Protein AF-A0A535CAJ5-F1 (afdb_monomer_lite)

Structure (mmCIF, N/CA/C/O backbone):
data_AF-A0A535CAJ5-F1
#
_entry.id   AF-A0A535CAJ5-F1
#
loop_
_atom_site.group_PDB
_atom_site.id
_atom_site.type_symbol
_atom_site.label_atom_id
_atom_site.label_alt_id
_atom_site.label_comp_id
_atom_site.label_asym_id
_atom_site.label_entity_id
_atom_site.label_seq_id
_atom_site.pdbx_PDB_ins_code
_atom_site.Cartn_x
_atom_site.Cartn_y
_atom_site.Cartn_z
_atom_site.occupancy
_atom_site.B_iso_or_equiv
_atom_site.auth_seq_id
_atom_site.auth_comp_id
_atom_site.auth_asym_id
_atom_site.auth_atom_id
_atom_site.pdbx_PDB_model_num
ATOM 1 N N . MET A 1 1 ? 2.440 -13.628 19.840 1.00 56.25 1 MET A N 1
ATOM 2 C CA . MET A 1 1 ? 3.090 -13.813 18.525 1.00 56.25 1 MET A CA 1
ATOM 3 C C . MET A 1 1 ? 2.072 -13.449 17.456 1.00 56.25 1 MET A C 1
ATOM 5 O O . MET A 1 1 ? 0.962 -13.957 17.544 1.00 56.25 1 MET A O 1
ATOM 9 N N . GLN A 1 2 ? 2.395 -12.534 16.536 1.00 68.94 2 GLN A N 1
ATOM 10 C CA . GLN A 1 2 ? 1.528 -12.184 15.400 1.00 68.94 2 GLN A CA 1
ATOM 11 C C . GLN A 1 2 ? 1.964 -13.008 14.184 1.00 68.94 2 GLN A C 1
ATOM 13 O O . GLN A 1 2 ? 3.160 -13.103 13.917 1.00 68.94 2 GLN A O 1
ATOM 18 N N . ILE A 1 3 ? 1.010 -13.628 13.491 1.00 74.31 3 ILE A N 1
ATOM 19 C CA . ILE A 1 3 ? 1.244 -14.420 12.279 1.00 74.31 3 ILE A CA 1
ATOM 20 C C . ILE A 1 3 ? 0.521 -13.704 11.140 1.00 74.31 3 ILE A C 1
ATOM 22 O O . ILE A 1 3 ? -0.662 -13.395 11.269 1.00 74.31 3 ILE A O 1
ATOM 26 N N . GLY A 1 4 ? 1.239 -13.421 10.056 1.00 71.06 4 GLY A N 1
ATOM 27 C CA . GLY A 1 4 ? 0.703 -12.812 8.842 1.00 71.06 4 GLY A CA 1
ATOM 28 C C . GLY A 1 4 ? 1.051 -13.655 7.621 1.00 71.06 4 GLY A C 1
ATOM 29 O O . GLY A 1 4 ? 1.949 -14.496 7.675 1.00 71.06 4 GLY A O 1
ATOM 30 N N . VAL A 1 5 ? 0.336 -13.426 6.524 1.00 74.88 5 VAL A N 1
ATOM 31 C CA . VAL A 1 5 ? 0.568 -14.090 5.238 1.00 74.88 5 VAL A CA 1
ATOM 32 C C . VAL A 1 5 ? 0.901 -13.043 4.186 1.00 74.88 5 VAL A C 1
ATOM 34 O O . VAL A 1 5 ? 0.259 -11.995 4.118 1.00 74.88 5 VAL A O 1
ATOM 37 N N . THR A 1 6 ? 1.910 -13.314 3.361 1.00 75.62 6 THR A N 1
ATOM 38 C CA . THR A 1 6 ? 2.216 -12.456 2.213 1.00 75.62 6 THR A CA 1
ATOM 39 C C . THR A 1 6 ? 1.098 -12.580 1.191 1.00 75.62 6 THR A C 1
ATOM 41 O O . THR A 1 6 ? 0.627 -13.685 0.908 1.00 75.62 6 THR A O 1
ATOM 44 N N . PHE A 1 7 ? 0.679 -11.446 0.635 1.00 73.25 7 PHE A N 1
ATOM 45 C CA . PHE A 1 7 ? -0.268 -11.409 -0.464 1.00 73.25 7 PHE A CA 1
ATOM 46 C C . PHE A 1 7 ? 0.457 -11.695 -1.793 1.00 73.25 7 PHE A C 1
ATOM 48 O O . PHE A 1 7 ? 1.288 -10.888 -2.212 1.00 73.25 7 PHE A O 1
ATOM 55 N N . PRO A 1 8 ? 0.186 -12.828 -2.460 1.00 68.69 8 PRO A N 1
ATOM 56 C CA . PRO A 1 8 ? 0.929 -13.300 -3.605 1.00 68.69 8 PRO A CA 1
ATOM 57 C C . PRO A 1 8 ? 0.275 -12.705 -4.852 1.00 68.69 8 PRO A C 1
ATOM 59 O O . PRO A 1 8 ? -0.402 -13.371 -5.643 1.00 68.69 8 PRO A O 1
ATOM 62 N N . GLN A 1 9 ? 0.451 -11.396 -4.990 1.00 63.38 9 GLN A N 1
ATOM 63 C CA . GLN A 1 9 ? -0.111 -10.635 -6.090 1.00 63.38 9 GLN A CA 1
ATOM 64 C C . GLN A 1 9 ? 0.473 -11.050 -7.442 1.00 63.38 9 GLN A C 1
ATOM 66 O O . GLN A 1 9 ? -0.202 -10.932 -8.463 1.00 63.38 9 GLN A O 1
ATOM 71 N N . ASN A 1 10 ? 1.698 -11.582 -7.461 1.00 62.09 10 ASN A N 1
ATOM 72 C CA . ASN A 1 10 ? 2.317 -12.039 -8.699 1.00 62.09 10 ASN A CA 1
ATOM 73 C C . ASN A 1 10 ? 1.737 -13.369 -9.203 1.00 62.09 10 ASN A C 1
ATOM 75 O O . ASN A 1 10 ? 1.970 -13.758 -10.345 1.00 62.09 10 ASN A O 1
ATOM 79 N N . GLU A 1 11 ? 1.000 -14.070 -8.348 1.00 65.12 11 GLU A N 1
ATOM 80 C CA . GLU A 1 11 ? 0.611 -15.461 -8.530 1.00 65.12 11 GLU A CA 1
ATOM 81 C C . GLU A 1 11 ? -0.880 -15.607 -8.805 1.00 65.12 11 GLU A C 1
ATOM 83 O O . GLU A 1 11 ? -1.293 -16.527 -9.506 1.00 65.12 11 GLU A O 1
ATOM 88 N N . ILE A 1 12 ? -1.688 -14.706 -8.248 1.00 68.12 12 ILE A N 1
ATOM 89 C CA . ILE A 1 12 ? -3.147 -14.722 -8.414 1.00 68.12 12 ILE A CA 1
ATOM 90 C C . ILE A 1 12 ? -3.653 -13.695 -9.416 1.00 68.12 12 ILE A C 1
ATOM 92 O O . ILE A 1 12 ? -4.843 -13.660 -9.725 1.00 68.12 12 ILE A O 1
ATOM 96 N N . GLY A 1 13 ? -2.739 -12.877 -9.937 1.00 70.19 13 GLY A N 1
ATOM 97 C CA . GLY A 1 13 ? -3.050 -11.807 -10.862 1.00 70.19 13 GLY A CA 1
ATOM 98 C C . GLY A 1 13 ? -3.859 -10.687 -10.212 1.00 70.19 13 GLY A C 1
ATOM 99 O O . GLY A 1 13 ? -3.833 -10.466 -9.001 1.00 70.19 13 GLY A O 1
ATOM 100 N N . ALA A 1 14 ? -4.564 -9.951 -11.064 1.00 77.88 14 ALA A N 1
ATOM 101 C CA . ALA A 1 14 ? -5.211 -8.695 -10.716 1.00 77.88 14 ALA A CA 1
ATOM 102 C C . ALA A 1 14 ? -6.746 -8.806 -10.576 1.00 77.88 14 ALA A C 1
ATOM 104 O O . ALA A 1 14 ? -7.418 -7.784 -10.469 1.00 77.88 14 ALA A O 1
ATOM 105 N N . ASP A 1 15 ? -7.327 -10.009 -10.574 1.00 81.50 15 ASP A N 1
ATOM 106 C CA . ASP A 1 15 ? -8.784 -10.170 -10.458 1.00 81.50 15 ASP A CA 1
ATOM 107 C C . ASP A 1 15 ? -9.262 -9.880 -9.017 1.00 81.50 15 ASP A C 1
ATOM 109 O O . ASP A 1 15 ? -8.886 -10.613 -8.098 1.00 81.50 15 ASP A O 1
ATOM 113 N N . PRO A 1 16 ? -10.113 -8.861 -8.787 1.00 76.31 16 PRO A N 1
ATOM 114 C CA . PRO A 1 16 ? -10.597 -8.508 -7.451 1.00 76.31 16 PRO A CA 1
ATOM 115 C C . PRO A 1 16 ? -11.278 -9.656 -6.688 1.00 76.31 16 PRO A C 1
ATOM 117 O O . PRO A 1 16 ? -11.198 -9.702 -5.460 1.00 76.31 16 PRO A O 1
ATOM 120 N N . ILE A 1 17 ? -11.921 -10.597 -7.391 1.00 81.56 17 ILE A N 1
ATOM 121 C CA . ILE A 1 17 ? -12.596 -11.753 -6.786 1.00 81.56 17 ILE A CA 1
ATOM 122 C C . ILE A 1 17 ? -11.561 -12.731 -6.228 1.00 81.56 17 ILE A C 1
ATOM 124 O O . ILE A 1 17 ? -11.658 -13.143 -5.075 1.00 81.56 17 ILE A O 1
ATOM 128 N N . VAL A 1 18 ? -10.524 -13.041 -7.007 1.00 79.50 18 VAL A N 1
ATOM 129 C CA . VAL A 1 18 ? -9.455 -13.961 -6.589 1.00 79.50 18 VAL A CA 1
ATOM 130 C C . VAL A 1 18 ? -8.645 -13.366 -5.433 1.00 79.50 18 VAL A C 1
ATOM 132 O O . VAL A 1 18 ? -8.243 -14.077 -4.512 1.00 79.50 18 VAL A O 1
ATOM 135 N N . ILE A 1 19 ? -8.441 -12.048 -5.450 1.00 79.00 19 ILE A N 1
ATOM 136 C CA . ILE A 1 19 ? -7.786 -11.297 -4.373 1.00 79.00 19 ILE A CA 1
ATOM 137 C C . ILE A 1 19 ? -8.586 -11.413 -3.067 1.00 79.00 19 ILE A C 1
ATOM 139 O O . ILE A 1 19 ? -8.011 -11.738 -2.025 1.00 79.00 19 ILE A O 1
ATOM 143 N N . ARG A 1 20 ? -9.904 -11.184 -3.122 1.00 78.50 20 ARG A N 1
ATOM 144 C CA . ARG A 1 20 ? -10.803 -11.345 -1.973 1.00 78.50 20 ARG A CA 1
ATOM 145 C C . ARG A 1 20 ? -10.742 -12.768 -1.420 1.00 78.50 20 ARG A C 1
ATOM 147 O O . ARG A 1 20 ? -10.579 -12.934 -0.216 1.00 78.50 20 ARG A O 1
ATOM 154 N N . ASP A 1 21 ? -10.853 -13.768 -2.287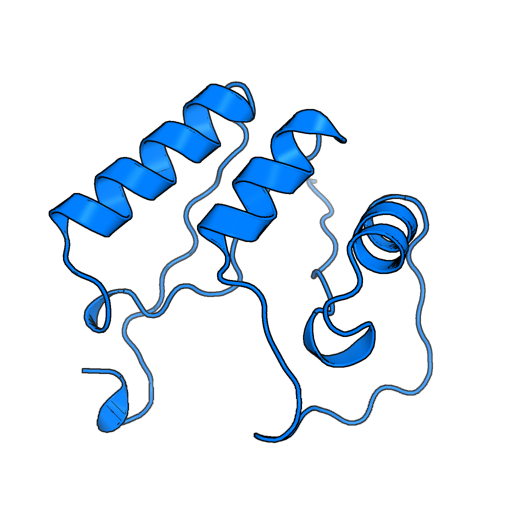 1.00 79.19 21 ASP A N 1
ATOM 155 C CA . ASP A 1 21 ? -10.899 -15.172 -1.874 1.00 79.19 21 ASP A CA 1
ATOM 156 C C . ASP A 1 21 ? -9.561 -15.611 -1.251 1.00 79.19 21 ASP A C 1
ATOM 158 O O . ASP A 1 21 ? -9.543 -16.271 -0.213 1.00 79.19 21 ASP A O 1
ATOM 162 N N . TYR A 1 22 ? -8.420 -15.164 -1.796 1.00 75.62 22 TYR A N 1
ATOM 163 C CA . TYR A 1 22 ? -7.110 -15.432 -1.192 1.00 75.62 22 TYR A CA 1
ATOM 164 C C . TYR A 1 22 ? -6.980 -14.842 0.213 1.00 75.62 22 TYR A C 1
ATOM 166 O O . TYR A 1 22 ? -6.463 -15.508 1.110 1.00 75.62 22 TYR A O 1
ATOM 174 N N . ALA A 1 23 ? -7.474 -13.618 0.431 1.00 68.94 23 ALA A N 1
ATOM 175 C CA . ALA A 1 23 ? -7.464 -12.996 1.754 1.00 68.94 23 ALA A CA 1
ATOM 176 C C . ALA A 1 23 ? -8.234 -13.820 2.809 1.00 68.94 23 ALA A C 1
ATOM 178 O O . ALA A 1 23 ? -8.125 -13.531 4.000 1.00 68.94 23 ALA A O 1
ATOM 179 N N . GLN A 1 24 ? -8.990 -14.840 2.387 1.00 71.31 24 GLN A N 1
ATOM 180 C CA . GLN A 1 24 ? -9.839 -15.656 3.240 1.00 71.31 24 GLN A CA 1
ATOM 181 C C . GLN A 1 24 ? -9.317 -17.097 3.489 1.00 71.31 24 GLN A C 1
ATOM 183 O O . GLN A 1 24 ? -9.787 -17.694 4.456 1.00 71.31 24 GLN A O 1
ATOM 188 N N . THR A 1 25 ? -8.375 -17.689 2.715 1.00 66.25 25 THR A N 1
ATOM 189 C CA . THR A 1 25 ? -8.153 -19.174 2.748 1.00 66.25 25 THR A CA 1
ATOM 190 C C . THR A 1 25 ? -6.726 -19.751 2.478 1.00 66.25 25 THR A C 1
ATOM 192 O O . THR A 1 25 ? -6.596 -20.759 1.791 1.00 66.25 25 THR A O 1
ATOM 195 N N . VAL A 1 26 ? -5.616 -19.186 2.962 1.00 55.22 26 VAL A N 1
ATOM 196 C CA . VAL A 1 26 ? -4.259 -19.453 2.390 1.00 55.22 26 VAL A CA 1
ATOM 197 C C . VAL A 1 26 ? -3.571 -20.820 2.687 1.00 55.22 26 VAL A C 1
ATOM 199 O O . VAL A 1 26 ? -3.251 -21.101 3.839 1.00 55.22 26 VAL A O 1
ATOM 202 N N . ASP A 1 27 ? -3.186 -21.555 1.618 1.00 49.00 27 ASP A N 1
ATOM 203 C CA . ASP A 1 27 ? -1.973 -22.415 1.458 1.00 49.00 27 ASP A CA 1
ATOM 204 C C . ASP A 1 27 ? -1.567 -22.522 -0.046 1.00 49.00 27 ASP A C 1
ATOM 206 O O . ASP A 1 27 ? -2.449 -22.422 -0.906 1.00 49.00 27 ASP A O 1
ATOM 210 N N . ARG A 1 28 ? -0.270 -22.702 -0.399 1.00 58.31 28 ARG A N 1
ATOM 211 C CA . ARG A 1 28 ? 0.208 -22.873 -1.803 1.00 58.31 28 ARG A CA 1
ATOM 212 C C . ARG A 1 28 ? 1.530 -23.652 -2.012 1.00 58.31 28 ARG A C 1
ATOM 214 O O . ARG A 1 28 ? 2.614 -23.085 -1.868 1.00 58.31 28 ARG A O 1
ATOM 221 N N . PRO A 1 29 ? 1.465 -24.880 -2.559 1.00 53.41 29 PRO A N 1
ATOM 222 C CA . PRO A 1 29 ? 2.624 -25.610 -3.086 1.00 53.41 29 PRO A CA 1
ATOM 223 C C . PRO A 1 29 ? 2.976 -25.219 -4.542 1.00 53.41 29 PRO A C 1
ATOM 225 O O . PRO A 1 29 ? 2.087 -25.134 -5.387 1.00 53.41 29 PRO A O 1
ATOM 228 N N . GLY A 1 30 ? 4.270 -25.066 -4.871 1.00 60.91 30 GLY A N 1
ATOM 229 C CA . GLY A 1 30 ? 4.772 -25.075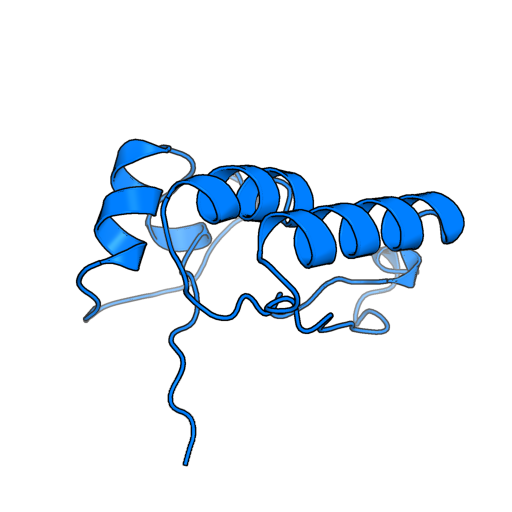 -6.266 1.00 60.91 30 GLY A CA 1
ATOM 230 C C . GLY A 1 30 ? 5.136 -23.732 -6.927 1.00 60.91 30 GLY A C 1
ATOM 231 O O . GLY A 1 30 ? 5.249 -23.674 -8.150 1.00 60.91 30 GLY A O 1
ATOM 232 N N . TRP A 1 31 ? 5.326 -22.655 -6.163 1.00 59.56 31 TRP A N 1
ATOM 233 C CA . TRP A 1 31 ? 5.641 -21.326 -6.708 1.00 59.56 31 TRP A CA 1
ATOM 234 C C . TRP A 1 31 ? 7.073 -21.183 -7.273 1.00 59.56 31 TRP A C 1
ATOM 236 O O . TRP A 1 31 ? 8.021 -21.711 -6.697 1.00 59.56 31 TRP A O 1
ATOM 246 N N . GLN A 1 32 ? 7.224 -20.444 -8.386 1.00 61.25 32 GLN A N 1
ATOM 247 C CA . GLN A 1 32 ? 8.470 -20.322 -9.176 1.00 61.25 32 GLN A CA 1
ATOM 248 C C . GLN A 1 32 ? 8.909 -18.864 -9.480 1.00 61.25 32 GLN A C 1
ATOM 250 O O . GLN A 1 32 ? 9.903 -18.673 -10.176 1.00 61.25 32 GLN A O 1
ATOM 255 N N . GLY A 1 33 ? 8.210 -17.826 -8.994 1.00 62.81 33 GLY A N 1
ATOM 256 C CA . GLY A 1 33 ? 8.557 -16.410 -9.247 1.00 62.81 33 GLY A CA 1
ATOM 257 C C . GLY A 1 33 ? 7.611 -15.654 -10.198 1.00 62.81 33 GLY A C 1
ATOM 258 O O . GLY A 1 33 ? 6.562 -16.168 -10.587 1.00 62.81 33 GLY A O 1
ATOM 259 N N . TYR A 1 34 ? 7.985 -14.421 -10.577 1.00 67.88 34 TYR A N 1
ATOM 260 C CA . TYR A 1 34 ? 7.219 -13.523 -11.463 1.00 67.88 34 TYR A CA 1
ATOM 261 C C . TYR A 1 34 ? 8.074 -12.862 -12.555 1.00 67.88 34 TYR A C 1
ATOM 263 O O . TYR A 1 34 ? 9.300 -12.867 -12.489 1.00 67.88 34 TYR A O 1
ATOM 271 N N . THR A 1 35 ? 7.428 -12.286 -13.576 1.00 70.88 35 THR A N 1
ATOM 272 C CA . THR A 1 35 ? 8.079 -11.580 -14.697 1.00 70.88 35 THR A CA 1
ATOM 273 C C . THR A 1 35 ? 7.436 -10.207 -14.943 1.00 70.88 35 THR A C 1
ATOM 275 O O . THR A 1 35 ? 6.418 -9.863 -14.348 1.00 70.88 35 THR A O 1
ATOM 278 N N . PHE A 1 36 ? 7.995 -9.417 -15.863 1.00 70.94 36 PHE A N 1
ATOM 279 C CA . PHE A 1 36 ? 7.460 -8.099 -16.242 1.00 70.94 36 PHE A CA 1
ATOM 280 C C . PHE A 1 36 ? 6.092 -8.145 -16.949 1.00 70.94 36 PHE A C 1
ATOM 282 O O . PHE A 1 36 ? 5.485 -7.104 -17.185 1.00 70.94 36 PHE A O 1
ATOM 289 N N . ARG A 1 37 ? 5.626 -9.334 -17.354 1.00 74.38 37 ARG A N 1
ATOM 290 C CA . ARG A 1 37 ? 4.330 -9.508 -18.028 1.00 74.38 37 ARG A CA 1
ATOM 291 C C . ARG A 1 37 ? 3.164 -9.604 -17.044 1.00 74.38 37 ARG A C 1
ATOM 293 O O . ARG A 1 37 ? 2.018 -9.465 -17.463 1.00 74.38 37 ARG A O 1
ATOM 300 N N . GLN A 1 38 ? 3.441 -9.863 -15.769 1.00 71.38 38 GLN A N 1
ATOM 301 C CA . GLN A 1 38 ? 2.431 -9.906 -14.722 1.00 71.38 38 GLN A CA 1
ATOM 302 C C . GLN A 1 38 ? 1.994 -8.482 -14.366 1.00 71.38 38 GLN A C 1
ATOM 304 O O . GLN A 1 38 ? 2.819 -7.584 -14.209 1.00 71.38 38 GLN A O 1
ATOM 309 N N . MET A 1 39 ? 0.682 -8.284 -14.246 1.00 73.81 39 MET A N 1
ATOM 310 C CA . MET A 1 39 ? 0.098 -7.017 -13.815 1.00 73.81 39 MET A CA 1
ATOM 311 C C . MET A 1 39 ? -0.043 -6.987 -12.296 1.00 73.81 39 MET A C 1
ATOM 313 O O . MET A 1 39 ? -0.493 -7.957 -11.689 1.00 73.81 39 MET A O 1
ATOM 317 N N . PHE A 1 40 ? 0.282 -5.836 -11.715 1.00 77.62 40 PHE A N 1
ATOM 318 C CA . PHE A 1 40 ? 0.187 -5.566 -10.287 1.00 77.62 40 PHE A CA 1
ATOM 319 C C . PHE A 1 40 ? -0.769 -4.409 -10.046 1.00 77.62 40 PHE A C 1
ATOM 321 O O . PHE A 1 40 ? -0.743 -3.416 -10.773 1.00 77.62 40 PHE A O 1
ATOM 328 N N . HIS A 1 41 ? -1.589 -4.522 -9.006 1.00 87.31 41 HIS A N 1
ATOM 329 C CA . HIS A 1 41 ? -2.315 -3.361 -8.501 1.00 87.31 41 HIS A CA 1
ATOM 330 C C . HIS A 1 41 ? -1.376 -2.497 -7.693 1.00 87.31 41 HIS A C 1
ATOM 332 O O . HIS A 1 41 ? -0.522 -2.992 -6.957 1.00 87.31 41 HIS A O 1
ATOM 338 N N . GLU A 1 42 ? -1.600 -1.197 -7.791 1.00 91.00 42 GLU A N 1
ATOM 339 C CA . GLU A 1 42 ? -0.965 -0.230 -6.918 1.00 91.00 42 GLU A CA 1
ATOM 340 C C . GLU A 1 42 ? -1.338 -0.553 -5.448 1.00 91.00 42 GLU A C 1
ATOM 342 O O . GLU A 1 42 ? -2.528 -0.694 -5.148 1.00 91.00 42 GLU A O 1
ATOM 347 N N . PRO A 1 43 ? -0.358 -0.713 -4.535 1.00 91.19 43 PRO A N 1
ATOM 348 C CA . PRO A 1 43 ? -0.614 -1.209 -3.182 1.00 91.19 43 PRO A CA 1
ATOM 349 C C . PRO A 1 43 ? -1.618 -0.401 -2.355 1.00 91.19 43 PRO A C 1
ATOM 351 O O . PRO A 1 43 ? -2.429 -0.999 -1.655 1.00 91.19 43 PRO A O 1
ATOM 354 N N . PHE A 1 44 ? -1.605 0.934 -2.422 1.00 95.25 44 PHE A N 1
ATOM 355 C CA . PHE A 1 44 ? -2.540 1.751 -1.644 1.00 95.25 44 PHE A CA 1
ATOM 356 C C . PHE A 1 44 ? -3.955 1.697 -2.217 1.00 95.25 44 PHE A C 1
ATOM 358 O O . PHE A 1 44 ? -4.915 1.659 -1.451 1.00 95.25 44 PHE A O 1
ATOM 365 N N . VAL A 1 45 ? -4.100 1.627 -3.542 1.00 95.38 45 VAL A N 1
ATOM 366 C CA . VAL A 1 45 ? -5.401 1.385 -4.185 1.00 95.38 45 VAL A CA 1
ATOM 367 C C . VAL A 1 45 ? -5.947 0.015 -3.784 1.00 95.38 45 VAL A C 1
ATOM 369 O O . VAL A 1 45 ? -7.106 -0.094 -3.383 1.00 95.38 45 VAL A O 1
ATOM 372 N N . LEU A 1 46 ? -5.109 -1.025 -3.839 1.00 92.94 46 LEU A N 1
ATOM 373 C CA . LEU A 1 46 ? -5.499 -2.371 -3.431 1.00 92.94 46 LEU A CA 1
ATOM 374 C C . LEU A 1 46 ? -5.901 -2.419 -1.953 1.00 92.94 46 LEU A C 1
ATOM 376 O O . LEU A 1 46 ? -6.933 -2.993 -1.616 1.00 92.94 46 LEU A O 1
ATOM 380 N N . PHE A 1 47 ? -5.113 -1.813 -1.067 1.00 95.38 47 PHE A N 1
ATOM 381 C CA . PHE A 1 47 ? -5.424 -1.791 0.360 1.00 95.38 47 PHE A CA 1
ATOM 382 C C . PHE A 1 47 ? -6.686 -0.985 0.657 1.00 95.38 47 PHE A C 1
ATOM 384 O O . PHE A 1 47 ? -7.488 -1.425 1.471 1.00 95.38 47 PHE A O 1
ATOM 391 N N . GLY A 1 48 ? -6.929 0.123 -0.048 1.00 95.62 48 GLY A N 1
ATOM 392 C CA . GLY A 1 48 ? -8.192 0.856 0.047 1.00 95.62 48 GLY A CA 1
ATOM 393 C C . GLY A 1 48 ? -9.402 -0.008 -0.325 1.00 95.62 48 GLY A C 1
ATOM 394 O O . GLY A 1 48 ? -10.405 -0.005 0.384 1.00 95.62 48 GLY A O 1
ATOM 395 N N . TYR A 1 49 ? -9.293 -0.809 -1.390 1.00 94.50 49 TYR A N 1
ATOM 396 C CA . TYR A 1 49 ? -10.326 -1.781 -1.762 1.00 94.50 49 TYR A CA 1
ATOM 397 C C . TYR A 1 49 ? -10.515 -2.865 -0.691 1.00 94.50 49 TYR A C 1
ATOM 399 O O . TYR A 1 49 ? -11.639 -3.143 -0.274 1.00 94.50 49 TYR A O 1
ATOM 407 N N . LEU A 1 50 ? -9.419 -3.459 -0.211 1.00 93.56 50 LEU A N 1
ATOM 408 C CA . LEU A 1 50 ? -9.462 -4.510 0.805 1.00 93.56 50 LEU A CA 1
ATOM 409 C C . LEU A 1 50 ? -9.962 -4.001 2.161 1.00 93.56 50 LEU A C 1
ATOM 411 O O . LEU A 1 50 ? -10.580 -4.774 2.890 1.00 93.56 50 LEU A O 1
ATOM 415 N N . ALA A 1 51 ? -9.750 -2.727 2.498 1.00 95.62 51 ALA A N 1
ATOM 416 C CA . ALA A 1 51 ? -10.189 -2.139 3.764 1.00 95.62 51 ALA A CA 1
ATOM 417 C C . ALA A 1 51 ? -11.710 -2.247 3.955 1.00 95.62 51 ALA A C 1
ATOM 419 O O . ALA A 1 51 ? -12.187 -2.394 5.075 1.00 95.62 51 ALA A O 1
ATOM 420 N N . ALA A 1 52 ? -12.469 -2.247 2.855 1.00 94.31 52 ALA A N 1
ATOM 421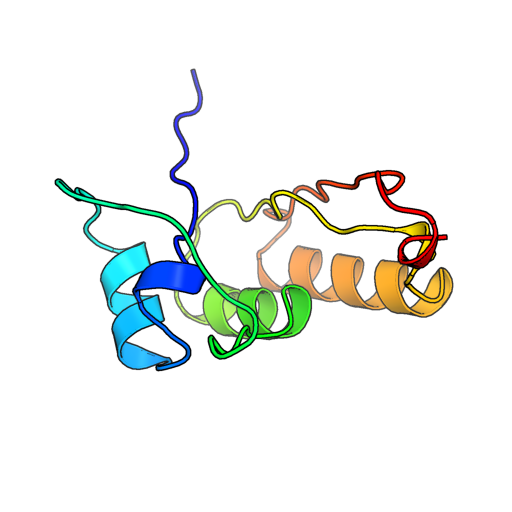 C CA . ALA A 1 52 ? -13.916 -2.437 2.876 1.00 94.31 52 ALA A CA 1
ATOM 422 C C . ALA A 1 52 ? -14.352 -3.908 3.029 1.00 94.31 52 ALA A C 1
ATOM 424 O O . ALA A 1 52 ? -15.519 -4.174 3.310 1.00 94.31 52 ALA A O 1
ATOM 425 N N . LEU A 1 53 ? -13.450 -4.868 2.806 1.00 93.31 53 LEU A N 1
ATOM 426 C CA . LEU A 1 53 ? -13.769 -6.298 2.713 1.00 93.31 53 LEU A CA 1
ATOM 427 C C . LEU A 1 53 ? -13.245 -7.122 3.889 1.00 93.31 53 LEU A C 1
ATOM 429 O O . LEU A 1 53 ? -13.646 -8.275 4.052 1.00 93.31 53 LEU A O 1
ATOM 433 N N . THR A 1 54 ? -12.323 -6.577 4.683 1.00 91.38 54 THR A N 1
ATOM 434 C CA . THR A 1 54 ? -11.680 -7.314 5.770 1.00 91.38 54 THR A CA 1
ATOM 435 C C . THR A 1 54 ? -11.245 -6.414 6.927 1.00 91.38 54 THR A C 1
ATOM 437 O O . THR A 1 54 ? -11.081 -5.210 6.776 1.00 91.38 54 THR A O 1
ATOM 440 N N . HIS A 1 55 ? -11.013 -7.023 8.092 1.00 90.00 55 HIS A N 1
ATOM 441 C CA . HIS A 1 55 ? -10.499 -6.369 9.304 1.00 90.00 55 HIS A CA 1
ATOM 442 C C . HIS A 1 55 ? -9.044 -6.760 9.621 1.00 90.00 55 HIS A C 1
ATOM 444 O O . HIS A 1 55 ? -8.596 -6.639 10.772 1.00 90.00 55 HIS A O 1
ATOM 450 N N . LEU A 1 56 ? -8.329 -7.288 8.625 1.00 90.75 56 LEU A N 1
ATOM 451 C CA . LEU A 1 56 ? -6.930 -7.691 8.738 1.00 90.75 56 LEU A CA 1
ATOM 452 C C . LEU A 1 56 ? -5.997 -6.480 8.850 1.00 90.75 56 LEU A C 1
ATOM 454 O O . LEU A 1 56 ? -6.284 -5.400 8.339 1.00 90.75 56 LEU A O 1
ATOM 458 N N . GLU A 1 57 ? -4.862 -6.692 9.514 1.00 93.19 57 GLU A N 1
ATOM 459 C CA . GLU A 1 57 ? -3.724 -5.775 9.453 1.00 93.19 57 GLU A CA 1
ATOM 460 C C . GLU A 1 57 ? -3.075 -5.870 8.071 1.00 93.19 57 GLU A C 1
ATOM 462 O O . GLU A 1 57 ? -2.832 -6.970 7.569 1.00 93.19 57 GLU A O 1
ATOM 467 N N . MET A 1 58 ? -2.813 -4.722 7.449 1.00 93.31 58 MET A N 1
ATOM 468 C CA . MET A 1 58 ? -2.230 -4.641 6.113 1.00 93.31 58 MET A CA 1
ATOM 469 C C . MET A 1 58 ? -0.817 -4.089 6.199 1.00 93.31 58 MET A C 1
ATOM 471 O O . MET A 1 58 ? -0.573 -3.044 6.805 1.00 93.31 58 MET A O 1
ATOM 475 N N . VAL A 1 59 ? 0.118 -4.797 5.571 1.00 94.06 59 VAL A N 1
ATOM 476 C CA . VAL A 1 59 ? 1.532 -4.426 5.550 1.00 94.06 59 VAL A CA 1
ATOM 477 C C . VAL A 1 59 ? 2.044 -4.587 4.121 1.00 94.06 59 VAL A C 1
ATOM 479 O O . VAL A 1 59 ? 2.028 -5.704 3.600 1.00 94.06 59 VAL A O 1
ATOM 482 N N . PRO A 1 60 ? 2.494 -3.513 3.451 1.00 91.38 60 PRO A N 1
ATOM 483 C CA . PRO A 1 60 ? 3.181 -3.647 2.183 1.00 91.38 60 PRO A CA 1
ATOM 484 C C . PRO A 1 60 ? 4.591 -4.206 2.414 1.00 91.38 60 PRO A C 1
ATOM 486 O O . PRO A 1 60 ? 5.306 -3.780 3.321 1.00 91.38 60 PRO A O 1
ATOM 489 N N . ALA A 1 61 ? 5.003 -5.143 1.564 1.00 86.62 61 ALA A N 1
ATOM 490 C CA . ALA A 1 61 ? 6.308 -5.799 1.612 1.00 86.62 61 ALA A CA 1
ATOM 491 C C . ALA A 1 61 ? 6.931 -5.804 0.201 1.00 86.62 61 ALA A C 1
ATOM 493 O O . ALA A 1 61 ? 6.907 -6.810 -0.494 1.00 86.62 61 ALA A O 1
ATOM 494 N N . VAL A 1 62 ? 7.436 -4.683 -0.306 1.00 87.44 62 VAL A N 1
ATOM 495 C CA . VAL A 1 62 ? 7.701 -3.406 0.374 1.00 87.44 62 VAL A CA 1
ATOM 496 C C . VAL A 1 62 ? 7.389 -2.230 -0.560 1.00 87.44 62 VAL A C 1
ATOM 498 O O . VAL A 1 62 ? 7.483 -2.371 -1.777 1.00 87.44 62 VAL A O 1
ATOM 501 N N . ILE A 1 63 ? 7.036 -1.056 -0.022 1.00 92.69 63 ILE A N 1
ATOM 502 C CA . ILE A 1 63 ? 7.002 0.174 -0.827 1.00 92.69 63 ILE A CA 1
ATOM 503 C C . ILE A 1 63 ? 8.423 0.703 -1.020 1.00 92.69 63 ILE A C 1
ATOM 505 O O . ILE A 1 63 ? 9.061 1.119 -0.056 1.00 92.69 63 ILE A O 1
ATOM 509 N N . ILE A 1 64 ? 8.891 0.766 -2.265 1.00 93.50 64 ILE A N 1
ATOM 510 C CA . ILE A 1 64 ? 10.104 1.509 -2.623 1.00 93.50 64 ILE A CA 1
ATOM 511 C C . ILE A 1 64 ? 9.796 3.004 -2.511 1.00 93.50 64 ILE A C 1
ATOM 513 O O . ILE A 1 64 ? 9.123 3.585 -3.363 1.00 93.50 64 ILE A O 1
ATOM 517 N N . LEU A 1 65 ? 10.205 3.612 -1.398 1.00 94.25 65 LEU A N 1
ATOM 518 C CA . LEU A 1 65 ? 9.755 4.950 -1.026 1.00 94.25 65 LEU A CA 1
ATOM 519 C C . LEU A 1 65 ? 10.325 6.070 -1.916 1.00 94.25 65 LEU A C 1
ATOM 521 O O . LEU A 1 65 ? 9.547 6.966 -2.243 1.00 94.25 65 LEU A O 1
ATOM 525 N N . PRO A 1 66 ? 11.607 6.046 -2.348 1.00 94.12 66 PRO A N 1
ATOM 526 C CA . PRO A 1 66 ? 12.169 7.131 -3.160 1.00 94.12 66 PRO A CA 1
ATOM 527 C C . PRO A 1 66 ? 11.471 7.341 -4.510 1.00 94.12 66 PRO A C 1
ATOM 529 O O . PRO A 1 66 ? 11.361 8.472 -4.972 1.00 94.12 66 PRO A O 1
ATOM 532 N N . GLN A 1 67 ? 10.890 6.290 -5.095 1.00 92.50 67 GLN A N 1
ATOM 533 C CA . GLN A 1 67 ? 10.114 6.388 -6.338 1.00 92.50 67 GLN A CA 1
ATOM 534 C C . GLN A 1 67 ? 8.765 7.112 -6.181 1.00 92.50 67 GLN A C 1
ATOM 536 O O . GLN A 1 67 ? 8.025 7.270 -7.155 1.00 92.50 67 GLN A O 1
ATOM 541 N N . ARG A 1 68 ? 8.387 7.522 -4.964 1.00 92.75 68 ARG A N 1
ATOM 542 C CA . ARG A 1 68 ? 7.087 8.130 -4.680 1.00 92.75 68 ARG A CA 1
ATOM 543 C C . ARG A 1 68 ? 7.236 9.561 -4.206 1.00 92.75 68 ARG A C 1
ATOM 545 O O . ARG A 1 68 ? 8.068 9.893 -3.368 1.00 92.75 68 ARG A O 1
ATOM 552 N N . GLN A 1 69 ? 6.329 10.409 -4.676 1.00 96.12 69 GLN A N 1
ATOM 553 C CA . GLN A 1 69 ? 6.223 11.772 -4.180 1.00 96.12 69 GLN A CA 1
ATOM 554 C C . GLN A 1 69 ? 5.832 11.753 -2.693 1.00 96.12 69 GLN A C 1
ATOM 556 O O . GLN A 1 69 ? 4.790 11.207 -2.329 1.00 96.12 69 GLN A O 1
ATOM 561 N N . THR A 1 70 ? 6.658 12.367 -1.841 1.00 95.81 70 THR A N 1
ATOM 562 C CA . THR A 1 70 ? 6.577 12.264 -0.373 1.00 95.81 70 THR A CA 1
ATOM 563 C C . THR A 1 70 ? 5.204 12.621 0.203 1.00 95.81 70 THR A C 1
ATOM 565 O O . THR A 1 70 ? 4.675 11.899 1.044 1.00 95.81 70 THR A O 1
ATOM 568 N N . ALA A 1 71 ? 4.603 13.724 -0.248 1.00 98.06 71 ALA A N 1
ATOM 569 C CA . ALA A 1 71 ? 3.306 14.166 0.268 1.00 98.06 71 ALA A CA 1
ATOM 570 C C . ALA A 1 71 ? 2.166 13.246 -0.195 1.00 98.06 71 ALA A C 1
ATOM 572 O O . ALA A 1 71 ? 1.253 12.958 0.576 1.00 98.06 71 ALA A O 1
ATOM 573 N N . LEU A 1 72 ? 2.232 12.751 -1.433 1.00 97.38 72 LEU A N 1
ATOM 574 C CA . LEU A 1 72 ? 1.245 11.835 -1.987 1.00 97.38 72 LEU A CA 1
ATOM 575 C C . LEU A 1 72 ? 1.262 10.491 -1.262 1.00 97.38 72 LEU A C 1
ATOM 577 O O . LEU A 1 72 ? 0.206 10.038 -0.835 1.00 97.38 72 LEU A O 1
ATOM 581 N N . VAL A 1 73 ? 2.436 9.883 -1.063 1.00 97.19 73 VAL A N 1
ATOM 582 C CA . VAL A 1 73 ? 2.523 8.601 -0.346 1.00 97.19 73 VAL A CA 1
ATOM 583 C C . VAL A 1 73 ? 2.079 8.738 1.110 1.00 97.19 73 VAL A C 1
ATOM 585 O O . VAL A 1 73 ? 1.369 7.870 1.608 1.00 97.19 73 VAL A O 1
ATOM 588 N N . ALA A 1 74 ? 2.406 9.854 1.771 1.00 97.81 74 ALA A N 1
ATOM 589 C CA . ALA A 1 74 ? 1.918 10.135 3.117 1.00 97.81 74 ALA A CA 1
ATOM 590 C C . ALA A 1 74 ? 0.386 10.248 3.153 1.00 97.81 74 ALA A C 1
ATOM 592 O O . ALA A 1 74 ? -0.254 9.638 4.006 1.00 97.81 74 ALA A O 1
ATOM 593 N N . LYS A 1 75 ? -0.213 10.970 2.195 1.00 98.31 75 LYS A N 1
ATOM 594 C CA . LYS A 1 75 ? -1.671 11.095 2.073 1.00 98.31 75 LYS A CA 1
ATOM 595 C C . LYS A 1 75 ? -2.339 9.741 1.824 1.00 98.31 75 LYS A C 1
ATOM 597 O O . LYS A 1 75 ? -3.321 9.421 2.479 1.00 98.31 75 LYS A O 1
ATOM 602 N N . GLN A 1 76 ? -1.807 8.944 0.901 1.00 98.06 76 GLN A N 1
ATOM 603 C CA . GLN A 1 76 ? -2.348 7.622 0.577 1.00 98.06 76 GLN A CA 1
ATOM 604 C C . GLN A 1 76 ? -2.265 6.660 1.768 1.00 98.06 76 GLN A C 1
ATOM 606 O O . GLN A 1 76 ? -3.237 5.969 2.062 1.00 98.06 76 GLN A O 1
ATOM 611 N N . ALA A 1 77 ? -1.133 6.639 2.476 1.00 97.94 77 ALA A N 1
ATOM 612 C CA . ALA A 1 77 ? -0.970 5.823 3.673 1.00 97.94 77 ALA A CA 1
ATOM 613 C C . ALA A 1 77 ? -1.941 6.250 4.783 1.00 97.94 77 ALA A C 1
ATOM 615 O O . ALA A 1 77 ? -2.580 5.393 5.386 1.00 97.94 77 ALA A O 1
ATOM 616 N N . ALA A 1 78 ? -2.102 7.557 5.011 1.00 98.19 78 ALA A N 1
ATOM 617 C CA . ALA A 1 78 ? -3.045 8.073 5.998 1.00 98.19 78 ALA A CA 1
ATOM 618 C C . ALA A 1 78 ? -4.497 7.669 5.685 1.00 98.19 78 ALA A C 1
ATOM 620 O O . ALA A 1 78 ? -5.214 7.241 6.583 1.00 98.19 78 ALA A O 1
ATOM 621 N N . GLU A 1 79 ? -4.922 7.743 4.420 1.00 98.12 79 GLU A N 1
ATOM 622 C CA . GLU A 1 79 ? -6.268 7.310 4.017 1.00 98.12 79 GLU A CA 1
ATOM 623 C C . GLU A 1 79 ? -6.490 5.814 4.262 1.00 98.12 79 GLU A C 1
ATOM 625 O O . GLU A 1 79 ? -7.504 5.424 4.833 1.00 98.12 79 GLU A O 1
ATOM 630 N N . VAL A 1 80 ? -5.532 4.960 3.892 1.00 97.69 80 VAL A N 1
ATOM 631 C CA . VAL A 1 80 ? -5.644 3.517 4.154 1.00 97.69 80 VAL A CA 1
ATOM 632 C C . VAL A 1 80 ? -5.665 3.228 5.659 1.00 97.69 80 VAL A C 1
ATOM 634 O O . VAL A 1 80 ? -6.434 2.377 6.106 1.00 97.69 80 VAL A O 1
ATOM 637 N N . ASP A 1 81 ? -4.875 3.940 6.461 1.00 98.12 81 ASP A N 1
ATOM 638 C CA . ASP A 1 81 ? -4.900 3.791 7.917 1.00 98.12 81 ASP A CA 1
ATOM 639 C C . ASP A 1 81 ? -6.274 4.156 8.504 1.00 98.12 81 ASP A C 1
ATOM 641 O O . ASP A 1 81 ? -6.845 3.385 9.275 1.00 98.12 81 ASP A O 1
ATOM 645 N N . VAL A 1 82 ? -6.872 5.264 8.056 1.00 97.94 82 VAL A N 1
ATOM 646 C CA . VAL A 1 82 ? -8.229 5.671 8.457 1.00 97.94 82 VAL A CA 1
ATOM 647 C C . VAL A 1 82 ? -9.276 4.641 8.024 1.00 97.94 82 VAL A C 1
ATOM 649 O O . VAL A 1 82 ? -10.090 4.220 8.847 1.00 97.94 82 VAL A O 1
ATOM 652 N N . LEU A 1 83 ? -9.247 4.194 6.765 1.00 97.50 83 LEU A N 1
A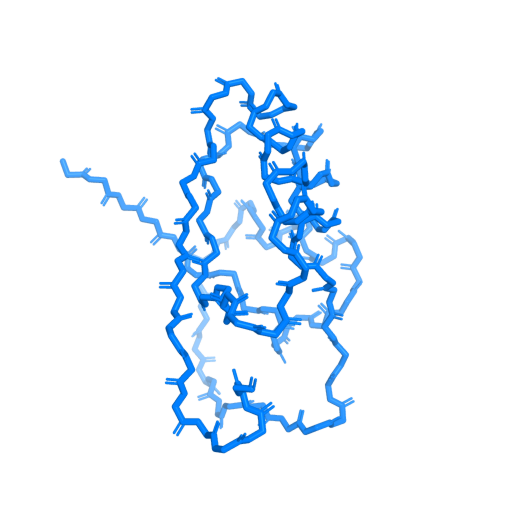TOM 653 C CA . LEU A 1 83 ? -10.220 3.237 6.221 1.00 97.50 83 LEU A CA 1
ATOM 654 C C . LEU A 1 83 ? -10.139 1.862 6.890 1.00 97.50 83 LEU A C 1
ATOM 656 O O . LEU A 1 83 ? -11.150 1.176 7.016 1.00 97.50 83 LEU A O 1
ATOM 660 N N . THR A 1 84 ? -8.950 1.463 7.336 1.00 96.69 84 THR A N 1
ATOM 661 C CA . THR A 1 84 ? -8.740 0.196 8.048 1.00 96.69 84 THR A CA 1
ATOM 662 C C . THR A 1 84 ? -8.925 0.319 9.566 1.00 96.69 84 THR A C 1
ATOM 664 O O . THR A 1 84 ? -8.877 -0.691 10.269 1.00 96.69 84 THR A O 1
ATOM 667 N N . GLY A 1 85 ? -9.161 1.526 10.093 1.00 96.56 85 GLY A N 1
ATOM 668 C CA . GLY A 1 85 ? -9.317 1.773 11.527 1.00 96.56 85 GLY A CA 1
ATOM 669 C C . GLY A 1 85 ? -8.017 1.606 12.321 1.00 96.56 85 GLY A C 1
ATOM 670 O O . GLY A 1 85 ? -8.036 1.016 13.402 1.00 96.56 85 GLY A O 1
ATOM 671 N N . GLY A 1 86 ? -6.894 2.092 11.786 1.00 97.38 86 GLY A N 1
ATOM 672 C CA . GLY A 1 86 ? -5.578 2.039 12.432 1.00 97.38 86 GLY A CA 1
ATOM 673 C C . GLY A 1 86 ? -4.814 0.733 12.198 1.00 97.38 86 GLY A C 1
ATOM 674 O O . GLY A 1 86 ? -3.984 0.347 13.022 1.00 97.38 86 GLY A O 1
ATOM 675 N N . LYS A 1 87 ? -5.149 -0.016 11.139 1.00 96.12 87 LYS A N 1
ATOM 676 C CA . LYS A 1 87 ? -4.596 -1.355 10.862 1.00 96.12 87 LYS A CA 1
ATOM 677 C C . LYS A 1 87 ? -3.622 -1.367 9.683 1.00 96.12 87 LYS A C 1
ATOM 679 O O . LYS A 1 87 ? -3.321 -2.438 9.150 1.00 96.12 87 LYS A O 1
ATOM 684 N N . LEU A 1 88 ? -3.099 -0.210 9.285 1.00 96.88 88 LEU A N 1
ATOM 685 C CA . LEU A 1 88 ? -1.992 -0.137 8.342 1.00 96.88 88 LEU A CA 1
ATOM 686 C C . LEU A 1 88 ? -0.661 -0.123 9.097 1.00 96.88 88 LEU A C 1
ATOM 688 O O . LEU A 1 88 ? -0.438 0.688 9.992 1.00 96.88 88 LEU A O 1
ATOM 692 N N . ARG A 1 89 ? 0.294 -0.944 8.658 1.00 96.44 89 ARG A N 1
ATOM 693 C CA . ARG A 1 89 ? 1.711 -0.736 8.984 1.00 96.44 89 ARG A CA 1
ATOM 694 C C . ARG A 1 89 ? 2.462 -0.447 7.711 1.00 96.44 89 ARG A C 1
ATOM 696 O O . ARG A 1 89 ? 2.539 -1.290 6.826 1.00 96.44 89 ARG A O 1
ATOM 703 N N . LEU A 1 90 ? 3.027 0.749 7.616 1.00 95.69 90 LEU A N 1
ATOM 704 C CA . LEU A 1 90 ? 3.698 1.193 6.404 1.00 95.69 90 LEU A CA 1
ATOM 705 C C . LEU A 1 90 ? 5.111 0.592 6.304 1.00 95.69 90 LEU A C 1
ATOM 707 O O . LEU A 1 90 ? 6.075 1.132 6.843 1.00 95.69 90 LEU A O 1
ATOM 711 N N . GLY A 1 91 ? 5.226 -0.537 5.605 1.00 94.69 91 GLY A N 1
ATOM 712 C CA . GLY A 1 91 ? 6.501 -1.152 5.241 1.00 94.69 91 GLY A CA 1
ATOM 713 C C . GLY A 1 91 ? 7.158 -0.439 4.056 1.00 94.69 91 GLY A C 1
ATOM 714 O O . GLY A 1 91 ? 6.608 -0.413 2.952 1.00 94.69 91 GLY A O 1
ATOM 715 N N . ILE A 1 92 ? 8.348 0.123 4.281 1.00 95.38 92 ILE A N 1
ATOM 716 C CA . ILE A 1 92 ? 9.106 0.889 3.280 1.00 95.38 92 ILE A CA 1
ATOM 717 C C . ILE A 1 92 ? 10.501 0.316 3.050 1.00 95.38 92 ILE A C 1
ATOM 719 O O . ILE A 1 92 ? 11.098 -0.299 3.932 1.00 95.38 92 ILE A O 1
ATOM 723 N N . GLY A 1 93 ? 11.013 0.548 1.849 1.00 93.44 93 GLY A N 1
ATOM 724 C CA . GLY A 1 93 ? 12.336 0.165 1.396 1.00 93.44 93 GLY A CA 1
ATOM 725 C C . GLY A 1 93 ? 12.996 1.342 0.694 1.00 93.44 93 GLY A C 1
ATOM 726 O O . GLY A 1 93 ? 12.327 2.193 0.105 1.00 93.44 93 GLY A O 1
ATOM 727 N N . VAL A 1 94 ? 14.322 1.384 0.769 1.00 92.50 94 VAL A N 1
ATOM 728 C CA . VAL A 1 94 ? 15.139 2.448 0.166 1.00 92.50 94 VAL A CA 1
ATOM 729 C C . VAL A 1 94 ? 15.449 2.210 -1.312 1.00 92.50 94 VAL A C 1
ATOM 731 O O . VAL A 1 94 ? 16.078 3.056 -1.927 1.00 92.50 94 VAL A O 1
ATOM 734 N N . GLY A 1 95 ? 15.022 1.077 -1.869 1.00 88.38 95 GLY A N 1
ATOM 735 C CA . GLY A 1 95 ? 15.430 0.627 -3.196 1.00 88.38 95 GLY A CA 1
ATOM 736 C C . GLY A 1 95 ? 16.716 -0.204 -3.176 1.00 88.38 95 GLY A C 1
ATOM 737 O O . GLY A 1 95 ? 17.523 -0.103 -2.250 1.00 88.38 95 GLY A O 1
ATOM 738 N N . TRP A 1 96 ? 16.885 -1.060 -4.179 1.00 87.25 96 TRP A N 1
ATOM 739 C CA . TRP A 1 96 ? 18.049 -1.927 -4.393 1.00 87.25 96 TRP A CA 1
ATOM 740 C C . TRP A 1 96 ? 18.649 -1.790 -5.803 1.00 87.25 96 TRP A C 1
ATOM 742 O O . TRP A 1 96 ? 19.758 -2.268 -6.044 1.00 87.25 96 TRP A O 1
ATOM 752 N N . ASN A 1 97 ? 17.944 -1.141 -6.735 1.00 82.69 97 ASN A N 1
ATOM 753 C CA . ASN A 1 97 ? 18.366 -0.939 -8.124 1.00 82.69 97 ASN A CA 1
ATOM 754 C C . ASN A 1 97 ? 18.518 0.565 -8.428 1.00 82.69 97 ASN A C 1
ATOM 756 O O . ASN A 1 97 ? 17.705 1.345 -7.948 1.00 82.69 97 ASN A O 1
ATOM 760 N N . PRO A 1 98 ? 19.489 1.001 -9.253 1.00 83.69 98 PRO A N 1
ATOM 761 C CA . PRO A 1 98 ? 19.577 2.382 -9.736 1.00 83.69 98 PRO A CA 1
ATOM 762 C C . PRO A 1 98 ? 18.263 3.024 -10.209 1.00 83.69 98 PRO A C 1
ATOM 764 O O . PRO A 1 98 ? 18.089 4.217 -10.013 1.00 83.69 98 PRO A O 1
ATOM 767 N N . VAL A 1 99 ? 17.336 2.262 -10.803 1.00 83.38 99 VAL A N 1
ATOM 768 C CA . VAL A 1 99 ? 16.026 2.791 -11.244 1.00 83.38 99 VAL A CA 1
ATOM 769 C C . VAL A 1 99 ? 15.031 3.031 -10.098 1.00 83.38 99 VAL A C 1
ATOM 771 O O . VAL A 1 99 ? 13.929 3.525 -10.326 1.00 83.38 99 VAL A O 1
ATOM 774 N N . GLU A 1 100 ? 15.380 2.628 -8.877 1.00 80.38 100 GLU A N 1
ATOM 775 C CA . GLU A 1 100 ? 14.579 2.759 -7.655 1.00 80.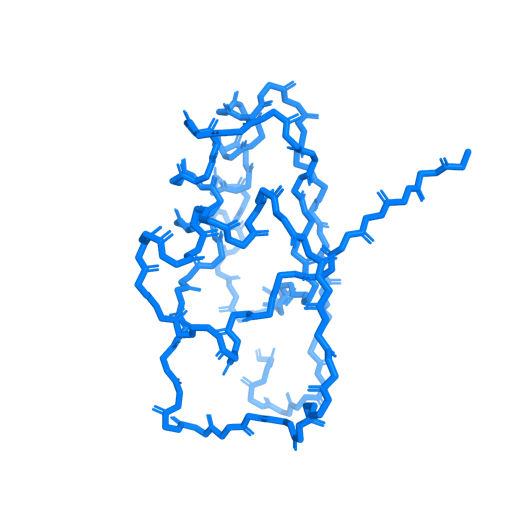38 100 GLU A CA 1
ATOM 776 C C . GLU A 1 100 ? 14.897 4.015 -6.831 1.00 80.38 100 GLU A C 1
ATOM 778 O O . GLU A 1 100 ? 14.285 4.219 -5.780 1.00 80.38 100 GLU A O 1
ATOM 783 N N . TYR A 1 101 ? 15.793 4.864 -7.342 1.00 75.62 101 TYR A N 1
ATOM 784 C CA . TYR A 1 101 ? 16.185 6.163 -6.790 1.00 75.62 101 TYR A CA 1
ATOM 785 C C . TYR A 1 101 ? 15.790 7.295 -7.739 1.00 75.62 101 TYR A C 1
ATOM 787 O O . TYR A 1 101 ? 15.455 8.382 -7.219 1.00 75.62 101 TYR A O 1
#

pLDDT: mean 83.82, std 13.29, range [49.0, 98.31]

Secondary structure (DSSP, 8-state):
--------HHHHTT-HHHHHHHTTS----------TTS----HHHHHHHHHTT----B--S-EEST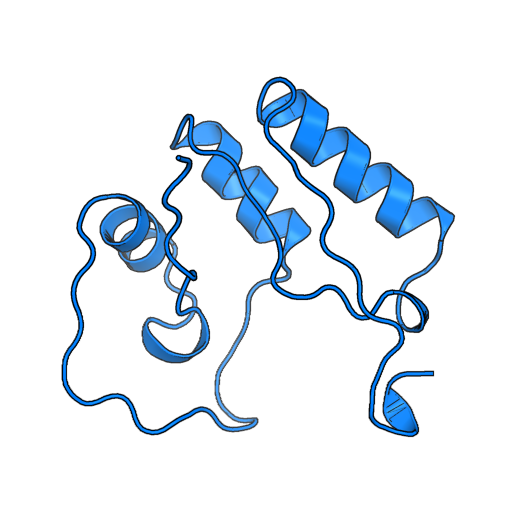TS-HHHHHHHHHHHHHHHTS-B---EE--SSGGG-

Sequence (101 aa):
MQIGVTFPQNEIGADPIVIRDYAQTVDRPGWQGYTFRQMFHEPFVLFGYLAALTHLEMVPAVIILPQRQTALVAKQAAEVDVLTGGKLRLGIGVGWNPVEY

Radius of gyration: 14.2 Å; chains: 1; bounding box: 34×40×37 Å

Foldseek 3Di:
DDDDDDQPCQPQADDPVSSLVCVPDDDDDDDDDHDPVTDGDDQLVNLLVCLVRDLAQDEDPAALPVVDDPVVVVVSQVNSCVSNVNRYDHHYDVDDDPVSD